Protein AF-A0A1V5ECE0-F1 (afdb_monomer_lite)

Structure (mmCIF, N/CA/C/O backbone):
data_AF-A0A1V5ECE0-F1
#
_entry.id   AF-A0A1V5ECE0-F1
#
loop_
_atom_site.group_PDB
_atom_site.id
_atom_site.type_symbol
_atom_site.label_atom_id
_atom_site.label_alt_id
_atom_site.label_comp_id
_atom_site.label_asym_id
_atom_site.label_entity_id
_atom_site.label_seq_id
_atom_site.pdbx_PDB_ins_code
_atom_site.Cartn_x
_atom_site.Cartn_y
_atom_site.Cartn_z
_atom_site.occupancy
_atom_site.B_iso_or_equiv
_atom_site.auth_seq_id
_atom_site.auth_comp_id
_atom_site.auth_asym_id
_atom_site.auth_atom_id
_atom_site.pdbx_PDB_model_num
ATOM 1 N N . MET A 1 1 ? 15.084 -20.313 -13.595 1.00 58.78 1 MET A N 1
ATOM 2 C CA . MET A 1 1 ? 14.058 -20.337 -12.521 1.00 58.78 1 MET A CA 1
ATOM 3 C C . MET A 1 1 ? 14.681 -20.136 -11.143 1.00 58.78 1 MET A C 1
ATOM 5 O O . MET A 1 1 ? 14.344 -19.161 -10.495 1.00 58.78 1 MET A O 1
ATOM 9 N N . MET A 1 2 ? 15.621 -20.987 -10.717 1.00 65.44 2 MET A N 1
ATOM 10 C CA . MET A 1 2 ? 16.283 -20.863 -9.405 1.00 65.44 2 MET A CA 1
ATOM 11 C C . MET A 1 2 ? 17.125 -19.577 -9.266 1.00 65.44 2 MET A C 1
ATOM 13 O O . MET A 1 2 ? 17.115 -18.939 -8.223 1.00 65.44 2 MET A O 1
ATOM 17 N N . GLU A 1 3 ? 17.768 -19.143 -10.351 1.00 67.38 3 GLU A N 1
ATOM 18 C CA . GLU A 1 3 ? 18.546 -17.896 -10.413 1.00 67.38 3 GLU A CA 1
ATOM 19 C C . GLU A 1 3 ? 17.675 -16.630 -10.313 1.00 67.38 3 GLU A C 1
ATOM 21 O O . GLU A 1 3 ? 18.023 -15.686 -9.616 1.00 67.38 3 GLU A O 1
ATOM 26 N N . PHE A 1 4 ? 16.480 -16.654 -10.915 1.00 64.94 4 PHE A N 1
ATOM 27 C CA . PHE A 1 4 ? 15.487 -15.584 -10.782 1.00 64.94 4 PHE A CA 1
ATOM 28 C C . PHE A 1 4 ? 15.022 -15.440 -9.329 1.00 64.94 4 PHE A C 1
ATOM 30 O O . PHE A 1 4 ? 15.063 -14.347 -8.778 1.00 64.94 4 PHE A O 1
ATOM 37 N N . VAL A 1 5 ? 14.670 -16.558 -8.682 1.00 69.75 5 VAL A N 1
ATOM 38 C CA . VAL A 1 5 ? 14.254 -16.571 -7.269 1.00 69.75 5 VAL A CA 1
ATOM 39 C C . VAL A 1 5 ? 15.363 -16.041 -6.359 1.00 69.75 5 VAL A C 1
ATOM 41 O O . VAL A 1 5 ? 15.082 -15.292 -5.425 1.00 69.75 5 VAL A O 1
ATOM 44 N N . LYS A 1 6 ? 16.621 -16.395 -6.643 1.00 70.44 6 LYS A N 1
ATOM 45 C CA . LYS A 1 6 ? 17.778 -15.919 -5.881 1.00 70.44 6 LYS A CA 1
ATOM 46 C C . LYS A 1 6 ? 17.963 -14.402 -6.013 1.00 70.44 6 LYS A C 1
ATOM 48 O O . LYS A 1 6 ? 18.058 -13.729 -4.991 1.00 70.44 6 LYS A O 1
ATOM 53 N N . ASN A 1 7 ? 17.918 -13.868 -7.234 1.00 66.62 7 ASN A N 1
ATOM 54 C CA . ASN A 1 7 ? 18.027 -12.426 -7.476 1.00 66.62 7 ASN A CA 1
ATOM 55 C C . ASN A 1 7 ? 16.871 -11.649 -6.827 1.00 66.62 7 ASN A C 1
ATOM 57 O O . ASN A 1 7 ? 17.095 -10.606 -6.219 1.00 66.62 7 ASN A O 1
ATOM 61 N N . THR A 1 8 ? 15.641 -12.174 -6.875 1.00 62.72 8 THR A N 1
ATOM 62 C CA . THR A 1 8 ? 14.499 -11.564 -6.173 1.00 62.72 8 THR A CA 1
ATOM 63 C C . THR A 1 8 ? 14.709 -11.545 -4.657 1.00 62.72 8 THR A C 1
ATOM 65 O O . THR A 1 8 ? 14.409 -10.540 -4.017 1.00 62.72 8 THR A O 1
ATOM 68 N N . MET A 1 9 ? 15.247 -12.620 -4.072 1.00 65.69 9 MET A N 1
ATOM 69 C CA . MET A 1 9 ? 15.540 -12.666 -2.636 1.00 65.69 9 MET A CA 1
ATOM 70 C C . MET A 1 9 ? 16.641 -11.688 -2.226 1.00 65.69 9 MET A C 1
ATOM 72 O O . MET A 1 9 ? 16.507 -11.025 -1.203 1.00 65.69 9 MET A O 1
ATOM 76 N N . GLU A 1 10 ? 17.699 -11.553 -3.021 1.00 66.12 10 GLU A N 1
ATOM 77 C CA . GLU A 1 10 ? 18.771 -10.590 -2.746 1.00 66.12 10 GLU A CA 1
ATOM 78 C C . GLU A 1 10 ? 18.266 -9.138 -2.806 1.00 66.12 10 GLU A C 1
ATOM 80 O O . GLU A 1 10 ? 18.619 -8.344 -1.938 1.00 66.12 10 GLU A O 1
ATOM 85 N N . ILE A 1 11 ? 17.369 -8.805 -3.743 1.00 61.25 11 ILE A N 1
ATOM 86 C CA . ILE A 1 11 ? 16.728 -7.477 -3.834 1.00 61.25 11 ILE A CA 1
ATOM 87 C C . ILE A 1 11 ? 15.784 -7.211 -2.649 1.00 61.25 11 ILE A C 1
ATOM 89 O O . ILE A 1 11 ? 15.717 -6.098 -2.132 1.00 61.25 11 ILE A O 1
ATOM 93 N N . LEU A 1 12 ? 15.047 -8.225 -2.191 1.00 57.50 12 LEU A N 1
ATOM 94 C CA . LEU A 1 12 ? 14.183 -8.092 -1.013 1.00 57.50 12 LEU A CA 1
ATOM 95 C C . LEU A 1 12 ? 15.004 -7.909 0.274 1.00 57.50 12 LEU A C 1
ATOM 97 O O . LEU A 1 12 ? 14.614 -7.135 1.148 1.00 57.50 12 LEU A O 1
ATOM 101 N N . MET A 1 13 ? 16.144 -8.597 0.382 1.00 59.72 13 MET A N 1
ATOM 102 C CA . MET A 1 13 ? 17.026 -8.565 1.555 1.00 59.72 13 MET A CA 1
ATOM 103 C C . MET A 1 13 ? 17.972 -7.358 1.579 1.00 59.72 13 MET A C 1
ATOM 105 O O . MET A 1 13 ? 18.441 -6.980 2.651 1.00 59.72 13 MET A O 1
ATOM 109 N N . SER A 1 14 ? 18.246 -6.729 0.433 1.00 59.62 14 SER A N 1
ATOM 110 C CA . SER A 1 14 ? 19.097 -5.534 0.340 1.00 59.62 14 SER A CA 1
ATOM 111 C C . SER A 1 14 ? 18.427 -4.265 0.885 1.00 59.62 14 SER A C 1
ATOM 113 O O . SER A 1 14 ? 19.098 -3.246 1.050 1.00 59.62 14 SER A O 1
ATOM 115 N N . GLY A 1 15 ? 17.117 -4.302 1.171 1.00 51.81 15 GLY A N 1
ATOM 116 C CA . GLY A 1 15 ? 16.370 -3.160 1.704 1.00 51.81 15 GLY A CA 1
ATOM 117 C C . GLY A 1 15 ? 16.192 -2.013 0.705 1.00 51.81 15 GLY A C 1
ATOM 118 O O . GLY A 1 15 ? 15.850 -0.903 1.107 1.00 51.81 15 GLY A O 1
ATOM 119 N N . THR A 1 16 ? 16.404 -2.254 -0.594 1.00 55.22 16 THR A N 1
ATOM 120 C CA . THR A 1 16 ? 16.251 -1.230 -1.644 1.00 55.22 16 THR A CA 1
ATOM 121 C C . THR A 1 16 ? 14.793 -0.893 -1.955 1.00 55.22 16 THR A C 1
ATOM 123 O O . THR A 1 16 ? 14.533 0.060 -2.685 1.00 55.22 16 THR A O 1
ATOM 126 N N . VAL A 1 17 ? 13.834 -1.645 -1.400 1.00 57.22 17 VAL A N 1
ATOM 127 C CA . VAL A 1 17 ? 12.402 -1.328 -1.462 1.00 57.22 17 VAL A CA 1
ATOM 128 C C . VAL A 1 17 ? 12.142 -0.125 -0.560 1.00 57.22 17 VAL A C 1
ATOM 130 O O . VAL A 1 17 ? 11.950 -0.247 0.652 1.00 57.22 17 VAL A O 1
ATOM 133 N N . VAL A 1 18 ? 12.160 1.063 -1.158 1.00 62.66 18 VAL A N 1
ATOM 134 C CA . VAL A 1 18 ? 11.950 2.313 -0.430 1.00 62.66 18 VAL A CA 1
ATOM 135 C C . VAL A 1 18 ? 10.468 2.444 -0.102 1.00 62.66 18 VAL A C 1
ATOM 137 O O . VAL A 1 18 ? 9.659 2.840 -0.939 1.00 62.66 18 VAL A O 1
ATOM 140 N N . VAL A 1 19 ? 10.101 2.116 1.134 1.00 71.50 19 VAL A N 1
ATOM 141 C CA . VAL A 1 19 ? 8.771 2.425 1.656 1.00 71.50 19 VAL A CA 1
ATOM 142 C C . VAL A 1 19 ? 8.797 3.826 2.281 1.00 71.50 19 VAL A C 1
ATOM 144 O O . VAL A 1 19 ? 9.533 4.047 3.246 1.00 71.50 19 VAL A O 1
ATOM 147 N N . PRO A 1 20 ? 8.004 4.796 1.787 1.00 77.81 20 PRO A N 1
ATOM 148 C CA . PRO A 1 20 ? 7.994 6.142 2.341 1.00 77.81 20 PRO A CA 1
ATOM 149 C C . PRO A 1 20 ? 7.507 6.136 3.797 1.00 77.81 20 PRO A C 1
ATOM 151 O O . PRO A 1 20 ? 6.377 5.738 4.084 1.00 77.81 20 PRO A O 1
ATOM 154 N N . LEU A 1 21 ? 8.335 6.636 4.720 1.00 75.50 21 LEU A N 1
ATOM 155 C CA . LEU A 1 21 ? 8.053 6.667 6.167 1.00 75.50 21 LEU A CA 1
ATOM 156 C C . LEU A 1 21 ? 6.710 7.331 6.512 1.00 75.50 21 LEU A C 1
ATOM 158 O O . LEU A 1 21 ? 5.975 6.840 7.364 1.00 75.50 21 LEU A O 1
ATOM 162 N N . VAL A 1 22 ? 6.349 8.410 5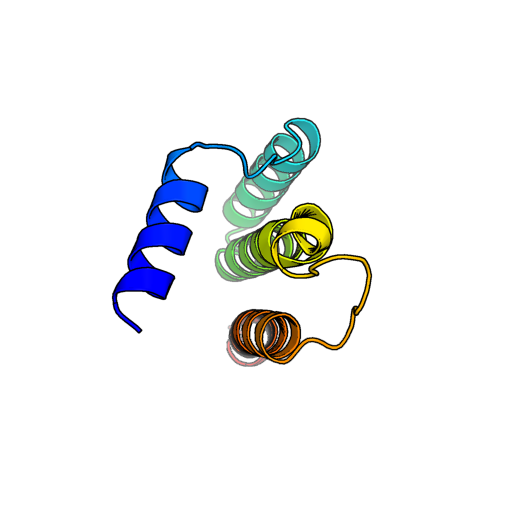.813 1.00 80.50 22 VAL A N 1
ATOM 163 C CA . VAL A 1 22 ? 5.063 9.103 6.006 1.00 80.50 22 VAL A CA 1
ATOM 164 C C . VAL A 1 22 ? 3.879 8.197 5.649 1.00 80.50 22 VAL A C 1
ATOM 166 O O . VAL A 1 22 ? 2.867 8.189 6.348 1.00 80.50 22 VAL A O 1
ATOM 169 N N . GLN A 1 23 ? 4.006 7.392 4.590 1.00 82.88 23 GLN A N 1
ATOM 170 C CA . GLN A 1 23 ? 2.960 6.456 4.175 1.00 82.88 23 GLN A CA 1
ATOM 171 C C . GLN A 1 23 ? 2.858 5.270 5.142 1.00 82.88 23 GLN A C 1
ATOM 173 O O . GLN A 1 23 ? 1.753 4.804 5.403 1.00 82.88 23 GLN A O 1
ATOM 178 N N . LEU A 1 24 ? 3.979 4.822 5.721 1.00 86.38 24 LEU A N 1
ATOM 179 C CA . LEU A 1 24 ? 3.982 3.828 6.801 1.00 86.38 24 LEU A CA 1
ATOM 180 C C . LEU A 1 24 ? 3.255 4.333 8.046 1.00 86.38 24 LEU A C 1
ATOM 182 O O . LEU A 1 24 ? 2.421 3.619 8.597 1.00 86.38 24 LEU A O 1
ATOM 186 N N . MET A 1 25 ? 3.530 5.569 8.469 1.00 85.88 25 MET A N 1
ATOM 187 C CA . MET A 1 25 ? 2.825 6.180 9.599 1.00 85.88 25 MET A CA 1
ATOM 188 C C . MET A 1 25 ? 1.323 6.289 9.327 1.00 85.88 25 MET A C 1
ATOM 190 O O . MET A 1 25 ? 0.516 5.941 10.187 1.00 85.88 25 MET A O 1
ATOM 194 N N . LEU A 1 26 ? 0.942 6.705 8.115 1.00 89.56 26 LEU A N 1
ATOM 195 C CA . LEU A 1 26 ? -0.458 6.768 7.703 1.00 89.56 26 LEU A CA 1
ATOM 196 C C . LEU A 1 26 ? -1.126 5.385 7.730 1.00 89.56 26 LEU A C 1
ATOM 198 O O . LEU A 1 26 ? -2.224 5.253 8.273 1.00 89.56 26 LEU A O 1
ATOM 202 N N . LEU A 1 27 ? -0.459 4.355 7.200 1.00 92.62 27 LEU A N 1
ATOM 203 C CA . LEU A 1 27 ? -0.949 2.977 7.245 1.00 92.62 27 LEU A CA 1
ATOM 204 C C . LEU A 1 27 ? -1.178 2.520 8.691 1.00 92.62 27 LEU A C 1
ATOM 206 O O . LEU A 1 27 ? -2.214 1.922 8.994 1.00 92.62 27 LEU A O 1
ATOM 210 N N . LEU A 1 28 ? -0.231 2.819 9.582 1.00 92.25 28 LEU A N 1
ATOM 211 C CA . LEU A 1 28 ? -0.301 2.436 10.987 1.00 92.25 28 LEU A CA 1
ATOM 212 C C . LEU A 1 28 ? -1.496 3.095 11.684 1.00 92.25 28 LEU A C 1
ATOM 214 O O . LEU A 1 28 ? -2.250 2.401 12.368 1.00 92.25 28 LEU A O 1
ATOM 218 N N . ILE A 1 29 ? -1.706 4.396 11.459 1.00 93.50 29 ILE A N 1
ATOM 219 C CA . ILE A 1 29 ? -2.834 5.165 12.007 1.00 93.50 29 ILE A CA 1
ATOM 220 C C . ILE A 1 29 ? -4.167 4.623 11.484 1.00 93.50 29 ILE A C 1
ATOM 222 O O . ILE A 1 29 ? -5.070 4.346 12.270 1.00 93.50 29 ILE A O 1
ATOM 226 N N . LEU A 1 30 ? -4.302 4.422 10.171 1.00 92.31 30 LEU A N 1
ATOM 227 C CA . LEU A 1 30 ? -5.541 3.903 9.582 1.00 92.31 30 LEU A CA 1
ATOM 228 C C . LEU A 1 30 ? -5.850 2.480 10.063 1.00 92.31 30 LEU A C 1
ATOM 230 O O . LEU A 1 30 ? -7.007 2.160 10.337 1.00 92.31 30 LEU A O 1
ATOM 234 N N . SER A 1 31 ? -4.821 1.643 10.214 1.00 91.19 31 SER A N 1
ATOM 235 C CA . SER A 1 31 ? -4.969 0.274 10.715 1.00 91.19 31 SER A CA 1
ATOM 236 C C . SER A 1 31 ? -5.385 0.250 12.181 1.00 91.19 31 SER A C 1
ATOM 238 O O . SER A 1 31 ? -6.324 -0.459 12.536 1.00 91.19 31 SER A O 1
ATOM 240 N N . THR A 1 32 ? -4.739 1.051 13.033 1.00 92.31 32 THR A N 1
ATOM 241 C CA . THR A 1 32 ? -5.126 1.162 14.449 1.00 92.31 32 THR A CA 1
ATOM 242 C C . THR A 1 32 ? -6.525 1.734 14.603 1.00 92.31 32 THR A C 1
ATOM 244 O O . THR A 1 32 ? -7.296 1.214 15.404 1.00 92.31 32 THR A O 1
ATOM 247 N N . LEU A 1 33 ? -6.899 2.732 13.802 1.00 92.06 33 LEU A N 1
ATOM 248 C CA . LEU A 1 33 ? -8.238 3.308 13.842 1.00 92.06 33 LEU A CA 1
ATOM 249 C C . LEU A 1 33 ? -9.304 2.285 13.415 1.00 92.06 33 LEU A C 1
ATOM 251 O O . LEU A 1 33 ? -10.311 2.115 14.099 1.00 92.06 33 LEU A O 1
ATOM 255 N N . ALA A 1 34 ? -9.062 1.540 12.333 1.00 91.19 34 ALA A N 1
ATOM 256 C CA . ALA A 1 34 ? -9.955 0.473 11.884 1.00 91.19 34 ALA A CA 1
ATOM 257 C C . ALA A 1 34 ? -10.112 -0.639 12.936 1.00 91.19 34 ALA A C 1
ATOM 259 O O . ALA A 1 34 ? -11.223 -1.125 13.158 1.00 91.19 34 ALA A O 1
ATOM 260 N N . LEU A 1 35 ? -9.023 -1.008 13.617 1.00 90.12 35 LEU A N 1
ATOM 261 C CA . LEU A 1 35 ? -9.048 -1.968 14.722 1.00 90.12 35 LEU A CA 1
ATOM 262 C C . LEU A 1 35 ? -9.799 -1.432 15.947 1.00 90.12 35 LEU A C 1
ATOM 264 O O . LEU A 1 35 ? -10.575 -2.178 16.539 1.00 90.12 35 LEU A O 1
ATOM 268 N N . LEU A 1 36 ? -9.634 -0.150 16.292 1.00 92.50 36 LEU A N 1
ATOM 269 C CA . LEU A 1 36 ? -10.343 0.500 17.401 1.00 92.50 36 LEU A CA 1
ATOM 270 C C . LEU A 1 36 ? -11.866 0.468 17.194 1.00 92.50 36 LEU A C 1
ATOM 272 O O . LEU A 1 36 ? -12.620 0.245 18.136 1.00 92.50 36 LEU A O 1
ATOM 276 N N . PHE A 1 37 ? -12.319 0.619 15.948 1.00 90.00 37 PHE A N 1
ATOM 277 C CA . PHE A 1 37 ? -13.728 0.477 15.571 1.00 90.00 37 PHE A CA 1
ATOM 278 C C . PHE A 1 37 ? -14.194 -0.987 15.432 1.00 90.00 37 PHE A C 1
ATOM 280 O O . PHE A 1 37 ? -15.302 -1.233 14.953 1.00 90.00 37 PHE A O 1
ATOM 287 N N . GLY A 1 38 ? -13.361 -1.971 15.792 1.00 87.31 38 GLY A N 1
ATOM 288 C CA . GLY A 1 38 ? -13.656 -3.403 15.660 1.00 87.31 38 GLY A CA 1
ATOM 289 C C . GLY A 1 38 ? -13.705 -3.902 14.211 1.00 87.31 38 GLY A C 1
ATOM 290 O O . GLY A 1 38 ? -14.077 -5.046 13.948 1.00 87.31 38 GLY A O 1
ATOM 291 N N . ARG A 1 39 ? -13.324 -3.072 13.233 1.00 87.25 39 ARG A N 1
ATOM 292 C CA . ARG A 1 39 ? -13.390 -3.375 11.796 1.00 87.25 39 ARG A CA 1
ATOM 293 C C . ARG A 1 39 ? -12.085 -4.016 11.317 1.00 87.25 39 ARG A C 1
ATOM 295 O O . ARG A 1 39 ? -11.402 -3.485 10.443 1.00 87.25 39 ARG A O 1
ATOM 302 N N . ILE A 1 40 ? -11.770 -5.204 11.837 1.00 86.75 40 ILE A N 1
ATOM 303 C CA . ILE A 1 40 ? -10.544 -5.965 11.503 1.00 86.75 40 ILE A CA 1
ATOM 304 C C . ILE A 1 40 ? -10.390 -6.164 9.982 1.00 86.75 40 ILE A C 1
ATOM 306 O O . ILE A 1 40 ? -9.303 -6.026 9.427 1.00 86.75 40 ILE A O 1
ATOM 310 N N . ARG A 1 41 ? -11.500 -6.418 9.280 1.00 86.00 41 ARG A N 1
ATOM 311 C CA . ARG A 1 41 ? -11.522 -6.600 7.817 1.00 86.00 41 ARG A CA 1
ATOM 312 C C . ARG A 1 41 ? -11.152 -5.327 7.051 1.00 86.00 41 ARG A C 1
ATOM 314 O O . ARG A 1 41 ? -10.503 -5.405 6.014 1.00 86.00 41 ARG A O 1
ATOM 321 N N . LEU A 1 42 ? -11.533 -4.160 7.572 1.00 85.69 42 LEU A N 1
ATOM 322 C CA . LEU A 1 42 ? -11.194 -2.869 6.972 1.00 85.69 42 LEU A CA 1
ATOM 323 C C . LEU A 1 42 ? -9.705 -2.568 7.163 1.00 85.69 42 LEU A C 1
ATOM 325 O O . LEU A 1 42 ? -9.056 -2.119 6.222 1.00 85.69 42 LEU A O 1
ATOM 329 N N . ALA A 1 43 ? -9.143 -2.909 8.329 1.00 90.12 43 ALA A N 1
ATOM 330 C CA . ALA A 1 43 ? -7.701 -2.833 8.554 1.00 90.12 43 ALA A CA 1
ATOM 331 C C . ALA A 1 43 ? -6.936 -3.703 7.540 1.00 90.12 43 ALA A C 1
ATOM 333 O O . ALA A 1 43 ? -5.998 -3.221 6.910 1.00 90.12 43 ALA A O 1
ATOM 334 N N . LEU A 1 44 ? -7.372 -4.949 7.317 1.00 87.94 44 LEU A N 1
ATOM 335 C CA . LEU A 1 44 ? -6.772 -5.847 6.320 1.00 87.94 44 LEU A CA 1
ATOM 336 C C . LEU A 1 44 ? -6.815 -5.263 4.904 1.00 87.94 44 LEU A C 1
ATOM 338 O O . LEU A 1 44 ? -5.795 -5.253 4.220 1.00 87.94 44 LEU A O 1
ATOM 342 N N . LEU A 1 45 ? -7.966 -4.735 4.480 1.00 88.94 45 LEU A N 1
ATOM 343 C CA . LEU A 1 45 ? -8.111 -4.116 3.163 1.00 88.94 45 LEU A CA 1
ATOM 344 C C . LEU A 1 45 ? -7.143 -2.940 2.979 1.00 88.94 45 LEU A C 1
ATOM 346 O O . LEU A 1 45 ? -6.440 -2.873 1.974 1.00 88.94 45 LEU A O 1
ATOM 350 N N . VAL A 1 46 ? -7.066 -2.043 3.967 1.00 90.56 46 VAL A N 1
ATOM 351 C CA . VAL A 1 46 ? -6.149 -0.896 3.926 1.00 90.56 46 VAL A CA 1
ATOM 352 C C . VAL A 1 46 ? -4.694 -1.367 3.845 1.00 90.56 46 VAL A C 1
ATOM 354 O O . VAL A 1 46 ? -3.946 -0.865 3.010 1.00 90.56 46 VAL A O 1
ATOM 357 N N . ASN A 1 47 ? -4.302 -2.370 4.636 1.00 90.88 47 ASN A N 1
ATOM 358 C CA . ASN A 1 47 ? -2.952 -2.939 4.571 1.00 90.88 47 ASN A CA 1
ATOM 359 C C . ASN A 1 47 ? -2.638 -3.499 3.182 1.00 90.88 47 ASN A C 1
ATOM 361 O O . ASN A 1 47 ? -1.620 -3.129 2.600 1.00 90.88 47 ASN A O 1
ATOM 365 N N . TYR A 1 48 ? -3.529 -4.308 2.608 1.00 89.25 48 TYR A N 1
ATOM 366 C CA . TYR A 1 48 ? -3.308 -4.869 1.276 1.00 89.25 48 TYR A CA 1
ATOM 367 C C . TYR A 1 48 ? -3.241 -3.801 0.180 1.00 89.25 48 TYR A C 1
ATOM 369 O O . TYR A 1 48 ? -2.399 -3.915 -0.709 1.00 89.25 48 TYR A O 1
ATOM 377 N N . CYS A 1 49 ? -4.041 -2.734 0.262 1.00 88.38 49 CYS A N 1
ATOM 378 C CA . CYS A 1 49 ? -3.944 -1.599 -0.660 1.00 88.38 49 CYS A CA 1
ATOM 379 C C . CYS A 1 49 ? -2.568 -0.926 -0.605 1.00 88.38 49 CYS A C 1
ATOM 381 O O . CYS A 1 49 ? -1.970 -0.674 -1.650 1.00 88.38 49 CYS A O 1
ATOM 383 N N . PHE A 1 50 ? -2.047 -0.659 0.595 1.00 88.81 50 PHE A N 1
ATOM 384 C CA . PHE A 1 50 ? -0.731 -0.035 0.755 1.00 88.81 50 PHE A CA 1
ATOM 385 C C . PHE A 1 50 ? 0.401 -0.965 0.314 1.00 88.81 50 PHE A C 1
ATOM 387 O O . PHE A 1 50 ? 1.292 -0.530 -0.410 1.00 88.81 50 PHE A O 1
ATOM 394 N N . THR A 1 51 ? 0.350 -2.250 0.676 1.00 85.75 51 THR A N 1
ATOM 395 C CA . THR A 1 51 ? 1.342 -3.235 0.223 1.00 85.75 51 THR A CA 1
ATOM 396 C C . THR A 1 51 ? 1.338 -3.374 -1.297 1.00 85.75 51 THR A C 1
ATOM 398 O O . THR A 1 51 ? 2.406 -3.435 -1.901 1.00 85.75 51 THR A O 1
ATOM 401 N N . PHE A 1 52 ? 0.162 -3.367 -1.929 1.00 85.19 52 PHE A N 1
ATOM 402 C CA . PHE A 1 52 ? 0.051 -3.383 -3.385 1.00 85.19 52 PHE A CA 1
ATOM 403 C C . PHE A 1 52 ? 0.615 -2.106 -4.015 1.00 85.19 52 PHE A C 1
ATOM 405 O O . PHE A 1 52 ? 1.384 -2.174 -4.971 1.00 85.19 52 PHE A O 1
ATOM 412 N N . TYR A 1 53 ? 0.287 -0.945 -3.445 1.00 83.12 53 TYR A N 1
ATOM 413 C CA . TYR A 1 53 ? 0.797 0.342 -3.907 1.00 83.12 53 TYR A CA 1
ATOM 414 C C . TYR A 1 53 ? 2.327 0.411 -3.829 1.00 83.12 53 TYR A C 1
ATOM 416 O O . TYR A 1 53 ? 2.980 0.758 -4.810 1.00 83.12 53 TYR A O 1
ATOM 424 N N . TRP A 1 54 ? 2.920 0.020 -2.703 1.00 81.25 54 TRP A N 1
ATOM 425 C CA . TRP A 1 54 ? 4.375 -0.002 -2.559 1.00 81.25 54 TRP A CA 1
ATOM 426 C C . TRP A 1 54 ? 5.025 -1.050 -3.454 1.00 81.25 54 TRP A C 1
ATOM 428 O O . TRP A 1 54 ? 5.976 -0.733 -4.163 1.00 81.25 54 TRP A O 1
ATOM 438 N N . GLY A 1 55 ? 4.500 -2.275 -3.463 1.00 74.81 55 GLY A N 1
ATOM 439 C CA . GLY A 1 55 ? 5.067 -3.379 -4.234 1.00 74.81 55 GLY A CA 1
ATOM 440 C C . GLY A 1 55 ? 5.036 -3.148 -5.745 1.00 74.81 55 GLY A C 1
ATOM 441 O O . GLY A 1 55 ? 5.947 -3.593 -6.434 1.00 74.81 55 GLY A O 1
ATOM 442 N N . TYR A 1 56 ? 4.028 -2.433 -6.255 1.00 73.69 56 TYR A N 1
ATOM 443 C CA . TYR A 1 56 ? 3.856 -2.203 -7.689 1.00 73.69 56 TYR A CA 1
ATOM 444 C C . TYR A 1 56 ? 4.247 -0.789 -8.137 1.00 73.69 56 TYR A C 1
ATOM 446 O O . TYR A 1 56 ? 5.103 -0.637 -9.002 1.00 73.69 56 TYR A O 1
ATOM 454 N N . PHE A 1 57 ? 3.642 0.257 -7.563 1.00 71.12 57 PHE A N 1
ATOM 455 C CA . PHE A 1 57 ? 3.783 1.624 -8.083 1.00 71.12 57 PHE A CA 1
ATOM 456 C C . PHE A 1 57 ? 5.121 2.273 -7.730 1.00 71.12 57 PHE A C 1
ATOM 458 O O . PHE A 1 57 ? 5.661 3.009 -8.548 1.00 71.12 57 PHE A O 1
ATOM 465 N N . LEU A 1 58 ? 5.667 2.014 -6.538 1.00 68.00 58 LEU A N 1
ATOM 466 C CA . LEU A 1 58 ? 6.952 2.603 -6.131 1.00 68.00 58 LEU A CA 1
ATOM 467 C C . LEU A 1 58 ? 8.165 1.844 -6.664 1.00 68.00 58 LEU A C 1
ATOM 469 O O . LEU A 1 58 ? 9.250 2.407 -6.735 1.00 68.00 58 LEU A O 1
ATOM 473 N N . ASN A 1 59 ? 7.986 0.574 -7.023 1.00 66.31 59 ASN A N 1
ATOM 474 C CA . ASN A 1 59 ? 9.067 -0.295 -7.477 1.00 66.31 59 ASN A CA 1
ATOM 475 C C . ASN A 1 59 ? 8.923 -0.668 -8.958 1.00 66.31 59 ASN A C 1
ATOM 477 O O . ASN A 1 59 ? 9.561 -1.612 -9.415 1.00 66.31 59 ASN A O 1
ATOM 481 N N . VAL A 1 60 ? 8.105 0.070 -9.720 1.00 66.44 60 VAL A N 1
ATOM 482 C CA . VAL A 1 60 ? 7.883 -0.183 -11.152 1.00 66.44 60 VAL A CA 1
ATOM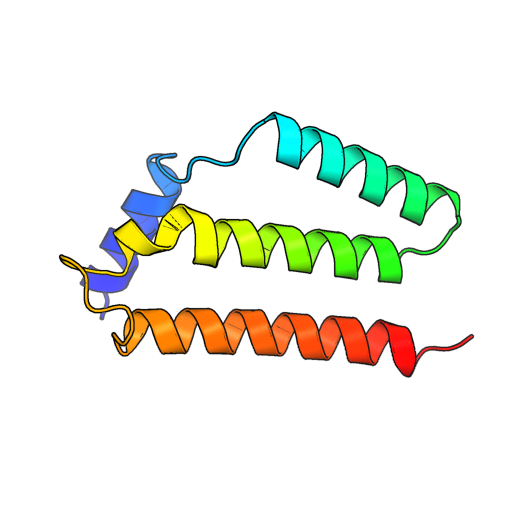 483 C C . VAL A 1 60 ? 9.198 -0.178 -11.935 1.00 66.44 60 VAL A C 1
ATOM 485 O O . VAL A 1 60 ? 9.379 -1.003 -12.829 1.00 66.44 60 VAL A O 1
ATOM 488 N N . ASP A 1 61 ? 10.150 0.663 -11.528 1.00 64.31 61 ASP A N 1
ATOM 489 C CA . ASP A 1 61 ? 11.473 0.775 -12.144 1.00 64.31 61 ASP A CA 1
ATOM 490 C C . ASP A 1 61 ? 12.331 -0.490 -11.954 1.00 64.31 61 ASP A C 1
ATOM 492 O O . ASP A 1 61 ? 13.160 -0.791 -12.804 1.00 64.31 61 ASP A O 1
ATOM 496 N N . PHE A 1 62 ? 12.099 -1.291 -10.903 1.00 62.50 62 PHE A N 1
ATOM 497 C CA . PHE A 1 62 ? 12.799 -2.572 -10.701 1.00 62.50 62 PHE A CA 1
ATOM 498 C C . PHE A 1 62 ? 12.309 -3.679 -11.640 1.00 62.50 62 PHE A C 1
ATOM 500 O O . PHE A 1 62 ? 13.030 -4.643 -11.888 1.00 62.50 62 PHE A O 1
ATOM 507 N N . PHE A 1 63 ? 11.075 -3.573 -12.136 1.00 60.91 63 PHE A N 1
ATOM 508 C CA . PHE A 1 63 ? 10.472 -4.565 -13.035 1.00 60.91 63 PHE A CA 1
ATOM 509 C C . PHE A 1 63 ? 10.501 -4.128 -14.502 1.00 60.91 63 PHE A C 1
ATOM 511 O O . PHE A 1 63 ? 10.173 -4.908 -15.401 1.00 60.91 63 PHE A O 1
ATOM 518 N N . THR A 1 64 ? 10.885 -2.879 -14.749 1.00 62.00 64 THR A N 1
ATOM 519 C CA . THR A 1 64 ? 10.861 -2.253 -16.062 1.00 62.00 64 THR A CA 1
ATOM 520 C C . THR A 1 64 ? 12.296 -1.958 -16.484 1.00 62.00 64 THR A C 1
ATOM 522 O O . THR A 1 64 ? 12.807 -0.882 -16.201 1.00 62.00 64 THR A O 1
ATOM 525 N N . ASP A 1 65 ? 12.942 -2.890 -17.194 1.00 59.25 65 ASP A N 1
ATOM 526 C CA . ASP A 1 65 ? 14.249 -2.657 -17.832 1.00 59.25 65 ASP A CA 1
ATOM 527 C C . ASP A 1 65 ? 14.133 -1.557 -18.912 1.00 59.25 65 ASP A C 1
ATOM 529 O O . ASP A 1 65 ? 13.985 -1.831 -20.102 1.00 59.25 65 ASP A O 1
ATOM 533 N N . GLY A 1 66 ? 14.154 -0.284 -18.507 1.00 57.19 66 GLY A N 1
ATOM 534 C CA . GLY A 1 66 ? 14.265 0.861 -19.417 1.00 57.19 66 GLY A CA 1
ATOM 535 C C . GLY A 1 66 ? 12.970 1.363 -20.075 1.00 57.19 66 GLY A C 1
ATOM 536 O O . GLY A 1 66 ? 13.039 1.968 -21.141 1.00 57.19 66 GLY A O 1
ATOM 537 N N . GLY A 1 67 ? 11.796 1.171 -19.458 1.00 54.94 67 GLY A N 1
ATOM 538 C CA . GLY A 1 67 ? 10.571 1.916 -19.821 1.00 54.94 67 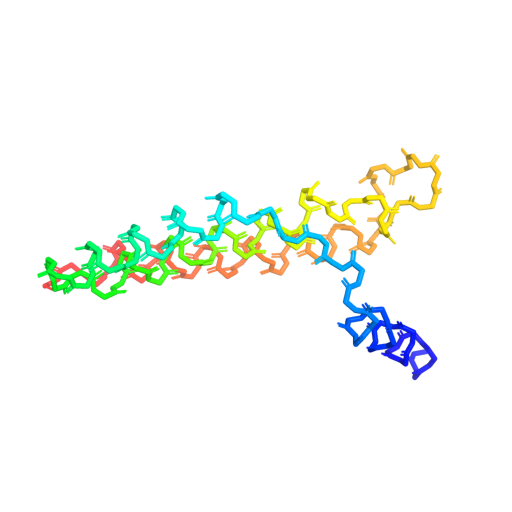GLY A CA 1
ATOM 539 C C . GLY A 1 67 ? 9.430 1.136 -20.491 1.00 54.94 67 GLY A C 1
ATOM 540 O O . GLY A 1 67 ? 8.394 1.724 -20.802 1.00 54.94 67 GLY A O 1
ATOM 541 N N . ALA A 1 68 ? 9.549 -0.181 -20.683 1.00 57.78 68 ALA A N 1
ATOM 542 C CA . ALA A 1 68 ? 8.433 -1.007 -21.152 1.00 57.78 68 ALA A CA 1
ATOM 543 C C . ALA A 1 68 ? 7.464 -1.358 -20.004 1.00 57.78 68 ALA A C 1
ATOM 545 O O . ALA A 1 68 ? 7.554 -2.422 -19.393 1.00 57.78 68 ALA A O 1
ATOM 546 N N . ILE A 1 69 ? 6.499 -0.470 -19.738 1.00 57.91 69 ILE A N 1
ATOM 547 C CA . ILE A 1 69 ? 5.444 -0.618 -18.706 1.00 57.91 69 ILE A CA 1
ATOM 548 C C . ILE A 1 69 ? 4.639 -1.935 -18.877 1.00 57.91 69 ILE A C 1
ATOM 550 O O . ILE A 1 69 ? 3.996 -2.412 -17.946 1.00 57.91 69 ILE A O 1
ATOM 554 N N . LEU A 1 70 ? 4.709 -2.565 -20.057 1.00 63.09 70 LEU A N 1
ATOM 555 C CA . LEU A 1 70 ? 3.990 -3.785 -20.438 1.00 63.09 70 LEU A CA 1
ATOM 556 C C . LEU A 1 70 ? 4.885 -5.040 -20.491 1.00 63.09 70 LEU A C 1
ATOM 558 O O . LEU A 1 70 ? 4.749 -5.862 -21.396 1.00 63.09 70 LEU A O 1
ATOM 562 N N . ASN A 1 71 ? 5.807 -5.208 -19.544 1.00 67.50 71 ASN A N 1
ATOM 563 C CA . ASN A 1 71 ? 6.524 -6.476 -19.392 1.00 67.50 71 ASN A CA 1
ATOM 564 C C . ASN A 1 71 ? 5.636 -7.548 -18.739 1.00 67.50 71 ASN A C 1
ATOM 566 O O . ASN A 1 71 ? 4.862 -7.271 -17.821 1.00 67.50 71 ASN A O 1
ATOM 570 N N . VAL A 1 72 ? 5.791 -8.804 -19.175 1.00 73.81 72 VAL A N 1
ATOM 571 C CA . VAL A 1 72 ? 5.035 -9.955 -18.640 1.00 73.81 72 VAL A CA 1
ATOM 572 C C . VAL A 1 72 ? 5.210 -10.077 -17.123 1.00 73.81 72 VAL A C 1
ATOM 574 O O . VAL A 1 72 ? 4.239 -10.327 -16.413 1.00 73.81 72 VAL A O 1
ATOM 577 N N . ASN A 1 73 ? 6.416 -9.826 -16.606 1.00 68.75 73 ASN A N 1
ATOM 578 C CA . ASN A 1 73 ? 6.689 -9.869 -15.168 1.00 68.75 73 ASN A CA 1
ATOM 579 C C . ASN A 1 73 ? 5.888 -8.808 -14.398 1.00 68.75 73 ASN A C 1
ATOM 581 O O . ASN A 1 73 ? 5.247 -9.135 -13.400 1.00 68.75 73 ASN A O 1
ATOM 585 N N . THR A 1 74 ? 5.861 -7.567 -14.891 1.00 72.88 74 THR A N 1
ATOM 586 C CA . THR A 1 74 ? 5.075 -6.464 -14.317 1.00 72.88 74 THR A CA 1
ATOM 587 C C . THR A 1 74 ? 3.586 -6.808 -14.289 1.00 72.88 74 THR A C 1
ATOM 589 O O . THR A 1 74 ? 2.919 -6.618 -13.271 1.00 72.88 74 THR A O 1
ATOM 592 N N . PHE A 1 75 ? 3.074 -7.401 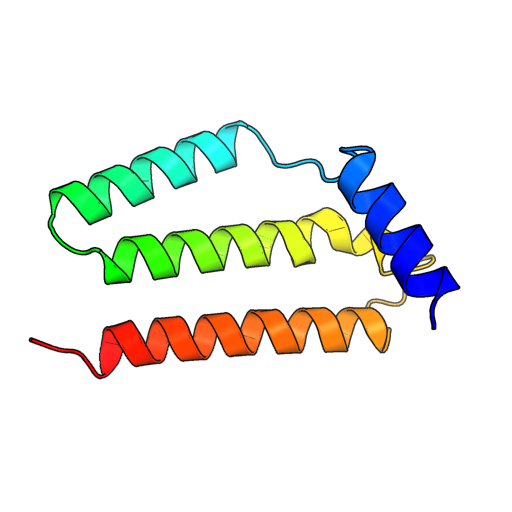-15.372 1.00 78.62 75 PHE A N 1
ATOM 593 C CA . PHE A 1 75 ? 1.678 -7.825 -15.459 1.00 78.62 75 PHE A CA 1
ATOM 594 C C . PHE A 1 75 ? 1.333 -8.950 -14.472 1.00 78.62 75 PHE A C 1
ATOM 596 O O . PHE A 1 75 ? 0.293 -8.892 -13.817 1.00 78.62 75 PHE A O 1
ATOM 603 N N . VAL A 1 76 ? 2.200 -9.956 -14.320 1.00 79.69 76 VAL A N 1
ATOM 604 C CA . VAL A 1 76 ? 1.978 -11.067 -13.378 1.00 79.69 76 VAL A CA 1
ATOM 605 C C . VAL A 1 76 ? 1.958 -10.569 -11.930 1.00 79.69 76 VAL A C 1
ATOM 607 O O . VAL A 1 76 ? 1.056 -10.934 -11.175 1.00 79.69 76 VAL A O 1
ATOM 610 N N . TYR A 1 77 ? 2.892 -9.693 -11.546 1.00 76.19 77 TYR A N 1
ATOM 611 C CA . TYR A 1 77 ? 2.904 -9.089 -10.207 1.00 76.19 77 TYR A CA 1
ATOM 612 C C . TYR A 1 77 ? 1.660 -8.229 -9.947 1.00 76.19 77 TYR A C 1
ATOM 614 O O . TYR A 1 77 ? 1.047 -8.342 -8.880 1.00 76.19 77 TYR A O 1
ATOM 622 N N . PHE A 1 78 ? 1.243 -7.424 -10.932 1.00 82.69 78 PHE A N 1
ATOM 623 C CA . PHE A 1 78 ? 0.001 -6.655 -10.859 1.00 82.69 78 PHE A CA 1
ATOM 624 C C . PHE A 1 78 ? -1.215 -7.565 -10.660 1.00 82.69 78 PHE A C 1
ATOM 626 O O . PHE A 1 78 ? -2.014 -7.336 -9.754 1.00 82.69 78 PHE A O 1
ATOM 633 N N . ALA A 1 79 ? -1.339 -8.623 -11.465 1.00 85.94 79 ALA A N 1
ATOM 634 C CA . ALA A 1 79 ? -2.471 -9.541 -11.415 1.00 85.94 79 ALA A CA 1
ATOM 635 C C . ALA A 1 79 ? -2.579 -10.253 -10.058 1.00 85.94 79 ALA A C 1
ATOM 637 O O . ALA A 1 79 ? -3.674 -10.339 -9.504 1.00 85.94 79 ALA A O 1
ATOM 638 N N . ILE A 1 80 ? -1.459 -10.711 -9.486 1.00 86.38 80 ILE A N 1
ATOM 639 C CA . ILE A 1 80 ? -1.450 -11.362 -8.166 1.00 86.38 80 ILE A CA 1
ATOM 640 C C . ILE A 1 80 ? -1.943 -10.397 -7.087 1.00 86.38 80 ILE A C 1
ATOM 642 O O . ILE A 1 80 ? -2.848 -10.731 -6.320 1.00 86.38 80 ILE A O 1
ATOM 646 N N . GLY A 1 81 ? -1.382 -9.190 -7.031 1.00 84.00 81 GLY A N 1
ATOM 647 C CA . GLY A 1 81 ? -1.793 -8.219 -6.023 1.00 84.00 81 GLY A CA 1
ATOM 648 C C . GLY A 1 81 ? -3.230 -7.719 -6.222 1.00 84.00 81 GLY A C 1
ATOM 649 O O . GLY A 1 81 ? -3.955 -7.523 -5.246 1.00 84.00 81 GLY A O 1
ATOM 650 N N . PHE A 1 82 ? -3.692 -7.627 -7.470 1.00 86.81 82 PHE A N 1
ATOM 651 C CA . PHE A 1 82 ? -5.083 -7.319 -7.788 1.00 86.81 82 PHE A CA 1
ATOM 652 C C . PHE A 1 82 ? -6.042 -8.424 -7.318 1.00 86.81 82 PHE A C 1
ATOM 654 O O . PHE A 1 82 ? -7.079 -8.122 -6.732 1.00 86.81 82 PHE A O 1
ATOM 661 N N . VAL A 1 83 ? -5.686 -9.702 -7.485 1.00 90.12 83 VAL A N 1
ATOM 662 C CA . VAL A 1 83 ? -6.476 -10.829 -6.954 1.00 90.12 83 VAL A CA 1
ATOM 663 C C . VAL A 1 83 ? -6.575 -10.763 -5.429 1.00 90.12 83 VAL A C 1
ATOM 665 O O . VAL A 1 83 ? -7.665 -10.935 -4.884 1.00 90.12 83 VAL A O 1
ATOM 668 N N . VAL A 1 84 ? -5.478 -10.454 -4.731 1.00 87.19 84 VAL A N 1
ATOM 669 C CA . VAL A 1 84 ? -5.493 -10.272 -3.267 1.00 87.19 84 VAL A CA 1
ATOM 670 C C . VAL A 1 84 ? -6.433 -9.131 -2.861 1.00 87.19 84 VAL A C 1
ATOM 672 O O . VAL A 1 84 ? -7.212 -9.288 -1.918 1.00 87.19 84 VAL A O 1
ATOM 675 N N . LEU A 1 85 ? -6.435 -8.017 -3.602 1.00 87.06 85 LEU A N 1
ATOM 676 C CA . LEU A 1 85 ? -7.379 -6.918 -3.377 1.00 87.06 85 LEU A CA 1
ATOM 677 C C . LEU A 1 85 ? -8.834 -7.329 -3.604 1.00 87.06 85 LEU A C 1
ATOM 679 O O . LEU A 1 85 ? -9.693 -6.975 -2.796 1.00 87.06 85 LEU A O 1
ATOM 683 N N . LEU A 1 86 ? -9.121 -8.102 -4.653 1.00 89.31 86 LEU A N 1
ATOM 684 C CA . LEU A 1 86 ? -10.468 -8.619 -4.904 1.00 89.31 86 LEU A CA 1
ATOM 685 C C . LEU A 1 86 ? -10.937 -9.554 -3.785 1.00 89.31 86 LEU A C 1
ATOM 687 O O . LEU A 1 86 ? -12.085 -9.451 -3.361 1.00 89.31 86 LEU A O 1
ATOM 691 N N . ILE A 1 87 ? -10.063 -10.417 -3.260 1.00 87.81 87 ILE A N 1
ATOM 692 C CA . ILE A 1 87 ? -10.384 -11.293 -2.121 1.00 87.81 87 ILE A CA 1
ATOM 693 C C . ILE A 1 87 ? -10.665 -10.462 -0.864 1.00 87.81 87 ILE A C 1
ATOM 695 O O . ILE A 1 87 ? -11.632 -10.732 -0.144 1.00 87.81 87 ILE A O 1
ATOM 699 N N . ALA A 1 88 ? -9.856 -9.433 -0.600 1.00 86.38 88 ALA A N 1
ATOM 700 C CA . ALA A 1 88 ? -10.058 -8.538 0.535 1.00 86.38 88 ALA A CA 1
ATOM 701 C C . ALA A 1 88 ? -11.384 -7.764 0.419 1.00 86.38 88 ALA A C 1
ATOM 703 O O . ALA A 1 88 ? -12.144 -7.696 1.388 1.00 86.38 88 ALA A O 1
ATOM 704 N N . LEU A 1 89 ? -11.704 -7.246 -0.773 1.00 87.44 89 LEU A N 1
ATOM 705 C CA . LEU A 1 89 ? -12.978 -6.582 -1.067 1.00 87.44 89 LEU A CA 1
ATOM 706 C C . LEU A 1 89 ? -14.159 -7.537 -0.914 1.00 87.44 89 LEU A C 1
ATOM 708 O O . LEU A 1 89 ? -15.138 -7.203 -0.252 1.00 87.44 89 LEU A O 1
ATOM 712 N N . PHE A 1 90 ? -14.056 -8.743 -1.468 1.00 88.75 90 PHE A N 1
ATOM 713 C CA . PHE A 1 90 ? -15.087 -9.766 -1.341 1.00 88.75 90 PHE A CA 1
ATOM 714 C C . PHE A 1 90 ? -15.334 -10.127 0.128 1.00 88.75 90 PHE A C 1
ATOM 716 O O . PHE A 1 90 ? -16.478 -10.177 0.571 1.00 88.75 90 PHE A O 1
ATOM 723 N N . THR A 1 91 ? -14.271 -10.285 0.918 1.00 83.62 91 THR A N 1
ATOM 724 C CA . THR A 1 91 ? -14.364 -10.548 2.363 1.00 83.62 91 THR A CA 1
ATOM 725 C C . THR A 1 91 ? -15.044 -9.400 3.110 1.00 83.62 91 THR A C 1
ATOM 727 O O . THR A 1 91 ? -15.816 -9.640 4.038 1.00 83.62 91 THR A O 1
ATOM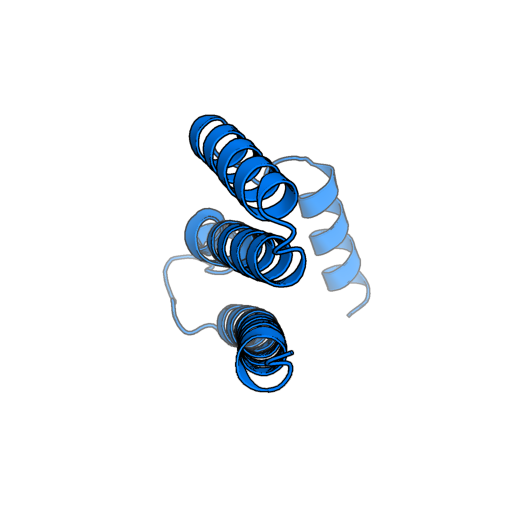 730 N N . LEU A 1 92 ? -14.790 -8.153 2.705 1.00 84.06 92 LEU A N 1
ATOM 731 C CA . LEU A 1 92 ? -15.437 -6.976 3.281 1.00 84.06 92 LEU A CA 1
ATOM 732 C C . LEU A 1 92 ? -16.925 -6.879 2.890 1.00 84.06 92 LEU A C 1
ATOM 734 O O . LEU A 1 92 ? -17.745 -6.500 3.723 1.00 84.06 92 LEU A O 1
ATOM 738 N N . CYS A 1 93 ? -17.276 -7.217 1.645 1.00 84.06 93 CYS A N 1
ATOM 739 C CA . CYS A 1 93 ? -18.634 -7.088 1.109 1.00 84.06 93 CYS A CA 1
ATOM 740 C C . CYS A 1 93 ? -19.562 -8.252 1.484 1.00 84.06 93 CYS A C 1
ATOM 742 O O . CYS A 1 93 ? -20.715 -8.016 1.839 1.00 84.06 93 CYS A O 1
ATOM 744 N N . CYS A 1 94 ? -19.090 -9.496 1.388 1.00 79.81 94 CYS A N 1
ATOM 745 C CA . CYS A 1 94 ? -19.918 -10.690 1.589 1.00 79.81 94 CYS A CA 1
ATOM 746 C C . CYS A 1 94 ? -20.068 -11.075 3.056 1.00 79.81 94 CYS A C 1
ATOM 748 O O . CYS A 1 94 ? -21.055 -11.701 3.428 1.00 79.81 94 CYS A O 1
ATOM 750 N N . HIS A 1 95 ? -19.124 -10.681 3.905 1.00 66.56 95 HIS A N 1
ATOM 751 C CA . HIS A 1 95 ? -19.206 -10.929 5.334 1.00 66.56 95 HIS A CA 1
ATOM 752 C C . HIS A 1 95 ? -19.764 -9.671 6.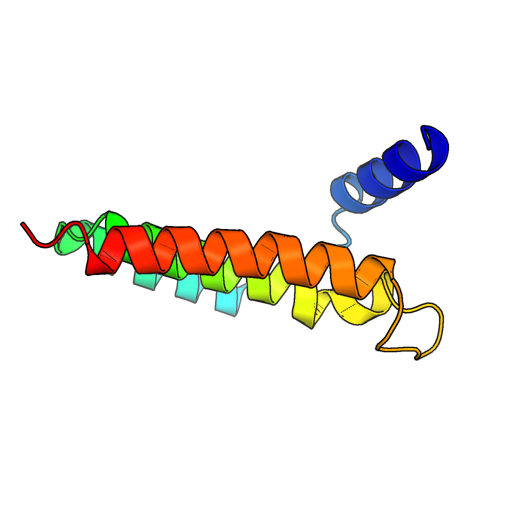010 1.00 66.56 95 HIS A C 1
ATOM 754 O O . HIS A 1 95 ? -19.035 -8.876 6.611 1.00 66.56 95 HIS A O 1
ATOM 760 N N . ARG A 1 96 ? -21.071 -9.464 5.824 1.00 55.88 96 ARG A N 1
ATOM 761 C CA . ARG A 1 96 ? -21.830 -8.327 6.350 1.00 55.88 96 ARG A CA 1
ATOM 762 C C . ARG A 1 96 ? -22.669 -8.772 7.547 1.00 55.88 96 ARG A C 1
ATOM 764 O O . ARG A 1 96 ? -23.889 -8.795 7.462 1.00 55.88 96 ARG A O 1
ATOM 771 N N . GLU A 1 97 ? -21.981 -9.120 8.630 1.00 49.03 97 GLU A N 1
ATOM 772 C CA . GLU A 1 97 ? -22.544 -9.319 9.974 1.00 49.03 97 GLU A CA 1
ATOM 773 C C . GLU A 1 97 ? -21.682 -8.563 10.985 1.00 49.03 97 GLU A C 1
ATOM 775 O O . GLU A 1 97 ? -20.435 -8.716 10.916 1.00 49.03 97 GLU A O 1
#

Foldseek 3Di:
DVVVVVVVVCCVVVPPLDDPPVVVVVLVVQLVVCVVVVNNLSNVLSVLVSCLCSVQVVCVVVVDPPDPSPDPVSVVSNVVSVVVNVVSVCCVPVPPD

Radius of gyration: 15.8 Å; chains: 1; bounding box: 42×30×39 Å

Sequence (97 aa):
MMEFVKNTMEILMSGTVVVPLVQLMLLLILSTLALLFGRIRLALLVNYCFTFYWGYFLNVDFFTDGGAILNVNTFVYFAIGFVVLLIALFTLCCHRE

Secondary structure (DSSP, 8-state):
-HHHHHHHHHHHHTT-----HHHHHHHHHHHHHHHHTT-HHHHHHHHHHHHHIIIIIISHHHH-SSS-TT-HHHHHHHHHHHHHHHHHHHHHHH---

pLDDT: mean 76.67, std 12.58, range [49.03, 93.5]